Protein AF-A0A967Z4I1-F1 (afdb_monomer)

Solvent-accessible surface area (backbone atoms only — not comparable to full-atom values): 6857 Å² total; per-residue (Å²): 110,68,36,65,51,61,72,60,22,60,48,41,51,52,51,54,61,57,48,53,52,55,53,48,56,51,50,54,51,52,46,53,28,47,74,46,53,72,73,38,30,53,52,51,47,53,49,44,56,70,43,50,66,65,56,57,52,71,48,52,58,53,64,94,71,33,90,58,49,69,59,34,41,75,61,34,56,39,80,66,56,31,50,61,50,39,49,60,45,48,51,53,50,54,52,58,32,51,76,47,72,46,77,72,87,48,96,59,56,42,78,38,81,90,79,72,42,59,45,66,119

Structure (mmCIF, N/CA/C/O backbone):
data_AF-A0A967Z4I1-F1
#
_entry.id   AF-A0A967Z4I1-F1
#
loop_
_atom_site.group_PDB
_atom_site.id
_atom_site.type_symbol
_atom_site.label_atom_id
_atom_site.label_alt_id
_atom_site.label_comp_id
_atom_site.label_asym_id
_atom_site.label_entity_id
_atom_site.label_seq_id
_atom_site.pdbx_PDB_ins_code
_atom_site.Cartn_x
_atom_site.Cartn_y
_atom_site.Cartn_z
_atom_site.occupancy
_atom_site.B_iso_or_equiv
_atom_site.auth_seq_id
_atom_site.auth_comp_id
_atom_site.auth_asym_id
_atom_site.auth_atom_id
_atom_site.pdbx_PDB_model_num
ATOM 1 N N . ALA A 1 1 ? 14.179 -0.832 -4.535 1.00 78.12 1 ALA A N 1
ATOM 2 C CA . ALA A 1 1 ? 14.774 0.107 -5.511 1.00 78.12 1 ALA A CA 1
ATOM 3 C C . ALA A 1 1 ? 15.918 -0.547 -6.301 1.00 78.12 1 ALA A C 1
ATOM 5 O O . ALA A 1 1 ? 17.081 -0.215 -6.102 1.00 78.12 1 ALA A O 1
ATOM 6 N N . ARG A 1 2 ? 15.605 -1.511 -7.176 1.00 88.62 2 ARG A N 1
ATOM 7 C CA . ARG A 1 2 ? 16.551 -2.058 -8.160 1.00 88.62 2 ARG A CA 1
ATOM 8 C C . ARG A 1 2 ? 15.915 -1.890 -9.535 1.00 88.62 2 ARG A C 1
ATOM 10 O O . ARG A 1 2 ? 14.774 -2.291 -9.719 1.00 88.62 2 ARG A O 1
ATOM 17 N N . SER A 1 3 ? 16.639 -1.246 -10.438 1.00 94.00 3 SER A N 1
ATOM 18 C CA . SER A 1 3 ? 16.248 -1.002 -11.825 1.00 94.00 3 SER A CA 1
ATOM 19 C C . SER A 1 3 ? 17.524 -0.973 -12.663 1.00 94.00 3 SER A C 1
ATOM 21 O O . SER A 1 3 ? 18.569 -0.539 -12.164 1.00 94.00 3 SER A O 1
ATOM 23 N N . SER A 1 4 ? 17.453 -1.428 -13.910 1.00 96.69 4 SER A N 1
ATOM 24 C CA . SER A 1 4 ? 18.578 -1.455 -14.850 1.00 96.69 4 SER A CA 1
ATOM 25 C C . SER A 1 4 ? 19.114 -0.059 -15.179 1.00 96.69 4 SER A C 1
ATOM 27 O O . SER A 1 4 ? 20.298 0.090 -15.483 1.00 96.69 4 SER A O 1
ATOM 29 N N . TYR A 1 5 ? 18.288 0.986 -15.044 1.00 97.25 5 TYR A N 1
ATOM 30 C CA . TYR A 1 5 ? 18.706 2.367 -15.262 1.00 97.25 5 TYR A CA 1
ATOM 31 C C . TYR A 1 5 ? 19.205 3.039 -13.973 1.00 97.25 5 TYR A C 1
ATOM 33 O O . TYR A 1 5 ? 18.445 3.396 -13.067 1.00 97.25 5 TYR A O 1
ATOM 41 N N . GLY A 1 6 ? 20.522 3.253 -13.902 1.00 97.62 6 GLY A N 1
ATOM 42 C CA . GLY A 1 6 ? 21.220 3.737 -12.707 1.00 97.62 6 GLY A CA 1
ATOM 43 C C . GLY A 1 6 ? 20.696 5.053 -12.106 1.00 97.62 6 GLY A C 1
ATOM 44 O O . GLY A 1 6 ? 20.518 5.104 -10.886 1.00 97.62 6 GLY A O 1
ATOM 45 N N . PRO A 1 7 ? 20.450 6.122 -12.891 1.00 98.00 7 PRO A N 1
ATOM 46 C CA . PRO A 1 7 ? 19.903 7.373 -12.363 1.00 98.00 7 PRO A CA 1
ATOM 47 C C . PRO A 1 7 ? 18.552 7.191 -11.669 1.00 98.00 7 PRO A C 1
ATOM 49 O O . PRO A 1 7 ? 18.376 7.697 -10.560 1.00 98.00 7 PRO A O 1
ATOM 52 N N . TYR A 1 8 ? 17.647 6.409 -12.265 1.00 97.56 8 TYR A N 1
ATOM 53 C CA . TYR A 1 8 ? 16.340 6.130 -11.675 1.00 97.56 8 TYR A CA 1
ATOM 54 C C . TYR A 1 8 ? 16.469 5.305 -10.390 1.00 97.56 8 TYR A C 1
ATOM 56 O O . TYR A 1 8 ? 15.952 5.699 -9.347 1.00 97.56 8 TYR A O 1
ATOM 64 N N . SER A 1 9 ? 17.272 4.238 -10.416 1.00 97.00 9 SER A N 1
ATOM 65 C CA . SER A 1 9 ? 17.545 3.406 -9.236 1.00 97.00 9 SER A CA 1
ATOM 66 C C . SER A 1 9 ? 18.092 4.223 -8.050 1.00 97.00 9 SER A C 1
ATOM 68 O O . SER A 1 9 ? 17.581 4.130 -6.933 1.00 97.00 9 SER A O 1
ATOM 70 N N . ARG A 1 10 ? 19.076 5.107 -8.281 1.00 97.88 10 ARG A N 1
ATOM 71 C CA . ARG A 1 10 ? 19.655 5.968 -7.228 1.00 97.88 10 ARG A CA 1
ATOM 72 C C . ARG A 1 10 ? 18.698 7.044 -6.716 1.00 97.88 10 ARG A C 1
ATO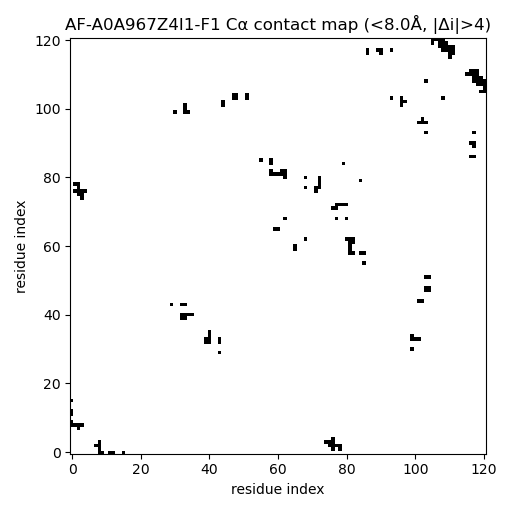M 74 O O . ARG A 1 10 ? 18.841 7.475 -5.570 1.00 97.88 10 ARG A O 1
ATOM 81 N N . ALA A 1 11 ? 17.779 7.526 -7.550 1.00 98.19 11 ALA A N 1
ATOM 82 C CA . ALA A 1 11 ? 16.724 8.434 -7.108 1.00 98.19 11 ALA A CA 1
ATOM 83 C C . ALA A 1 11 ? 15.746 7.698 -6.182 1.00 98.19 11 ALA A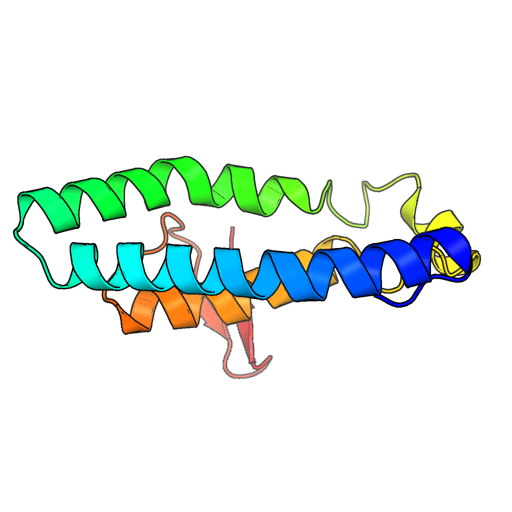 C 1
ATOM 85 O O . ALA A 1 11 ? 15.530 8.142 -5.059 1.00 98.19 11 ALA A O 1
ATOM 86 N N . MET A 1 12 ? 15.275 6.517 -6.594 1.00 97.62 12 MET A N 1
ATOM 87 C CA . MET A 1 12 ? 14.370 5.680 -5.798 1.00 97.62 12 MET A CA 1
ATOM 88 C C . MET A 1 12 ? 14.971 5.274 -4.451 1.00 97.62 12 MET A C 1
ATOM 90 O O . MET A 1 12 ? 14.279 5.309 -3.445 1.00 97.62 12 MET A O 1
ATOM 94 N N . VAL A 1 13 ? 16.269 4.957 -4.377 1.00 97.12 13 VAL A N 1
ATOM 95 C CA . VAL A 1 13 ? 16.924 4.663 -3.084 1.00 97.12 13 VAL A CA 1
ATOM 96 C C . VAL A 1 13 ? 16.833 5.838 -2.103 1.00 97.12 13 VAL A C 1
ATOM 98 O O . VAL A 1 13 ? 16.699 5.608 -0.904 1.00 97.12 13 VAL A O 1
ATOM 101 N N . ARG A 1 14 ? 16.933 7.083 -2.581 1.00 97.56 14 ARG A N 1
ATOM 102 C CA . ARG A 1 14 ? 16.832 8.277 -1.727 1.00 97.56 14 ARG A CA 1
ATOM 103 C C . ARG A 1 14 ? 15.386 8.547 -1.331 1.00 97.56 14 ARG A C 1
ATOM 105 O O . ARG A 1 14 ? 15.111 8.644 -0.143 1.00 97.56 14 ARG A O 1
ATOM 112 N N . ILE A 1 15 ? 14.485 8.531 -2.311 1.00 97.81 15 ILE A N 1
ATOM 113 C CA . ILE A 1 15 ? 13.047 8.719 -2.099 1.00 97.81 15 ILE A CA 1
ATOM 114 C C . ILE A 1 15 ? 12.509 7.697 -1.090 1.00 97.81 15 ILE A C 1
ATOM 116 O O . ILE A 1 15 ? 11.973 8.095 -0.065 1.00 97.81 15 ILE A O 1
ATOM 120 N N . CYS A 1 16 ? 12.767 6.397 -1.274 1.00 97.19 16 CYS A N 1
ATOM 121 C CA . CYS A 1 16 ? 12.267 5.374 -0.349 1.00 97.19 16 CYS A CA 1
ATOM 122 C C . CYS A 1 16 ? 12.801 5.533 1.086 1.00 97.19 16 CYS A C 1
ATOM 124 O O . CYS A 1 16 ? 12.107 5.166 2.032 1.00 97.19 16 CYS A O 1
ATOM 126 N N . LYS A 1 17 ? 14.025 6.052 1.274 1.00 95.19 17 LYS A N 1
ATOM 127 C CA . LYS A 1 17 ? 14.563 6.308 2.621 1.00 95.19 17 LYS A CA 1
ATOM 128 C C . LYS A 1 17 ? 13.772 7.399 3.334 1.00 95.19 17 LYS A C 1
ATOM 130 O O . LYS A 1 17 ? 13.475 7.242 4.512 1.00 95.19 17 LYS A O 1
ATOM 135 N N . GLU A 1 18 ? 13.417 8.463 2.625 1.00 97.31 18 GLU A N 1
ATOM 136 C CA . GLU A 1 18 ? 12.656 9.583 3.182 1.00 97.31 18 GLU A CA 1
ATOM 137 C C . GLU A 1 18 ? 11.173 9.213 3.344 1.00 97.31 18 GLU A C 1
ATOM 139 O O . GLU A 1 18 ? 10.607 9.364 4.423 1.00 97.31 18 GLU A O 1
ATOM 144 N N . GLU A 1 19 ? 10.557 8.611 2.327 1.00 97.62 19 GLU A N 1
ATOM 145 C CA . GLU A 1 19 ? 9.142 8.216 2.354 1.00 97.62 19 GLU A CA 1
ATOM 146 C C . GLU A 1 19 ? 8.828 7.163 3.419 1.00 97.62 19 GLU A C 1
ATOM 148 O O . GLU A 1 19 ? 7.761 7.217 4.029 1.00 97.62 19 GLU A O 1
ATOM 153 N N . SER A 1 20 ? 9.754 6.240 3.711 1.00 95.38 20 SER A N 1
ATOM 154 C CA . SER A 1 20 ? 9.540 5.240 4.768 1.00 95.38 20 SER A CA 1
ATOM 155 C C . SER A 1 20 ? 9.298 5.867 6.143 1.00 95.38 20 SER A C 1
ATOM 157 O O . SER A 1 20 ? 8.532 5.322 6.941 1.00 95.38 20 SER A O 1
ATOM 159 N N . PHE A 1 21 ? 9.897 7.033 6.404 1.00 96.88 21 PHE A N 1
ATOM 160 C CA . PHE A 1 21 ? 9.668 7.772 7.638 1.00 96.88 21 PHE A CA 1
ATOM 161 C C . PHE A 1 21 ? 8.232 8.299 7.675 1.00 96.88 21 PHE A C 1
ATOM 163 O O . PHE A 1 21 ? 7.510 8.053 8.636 1.00 96.88 21 PHE A O 1
ATOM 170 N N . HIS A 1 22 ? 7.779 8.941 6.597 1.00 97.81 22 HIS A N 1
ATOM 171 C CA . HIS A 1 22 ? 6.417 9.470 6.508 1.00 97.81 22 HIS A CA 1
ATOM 172 C C . HIS A 1 22 ? 5.348 8.372 6.532 1.00 97.81 22 HIS A C 1
ATOM 174 O O . HIS A 1 22 ? 4.329 8.550 7.197 1.00 97.81 22 HIS A O 1
ATOM 180 N N . LYS A 1 23 ? 5.598 7.210 5.907 1.00 97.12 23 LYS A N 1
ATOM 181 C CA . LYS A 1 23 ? 4.714 6.035 6.019 1.00 97.12 23 LYS A CA 1
ATOM 182 C C . LYS A 1 23 ? 4.547 5.617 7.472 1.00 97.12 23 LYS A C 1
ATOM 184 O O . LYS A 1 23 ? 3.425 5.383 7.912 1.00 97.12 23 LYS A O 1
ATOM 189 N N . LYS A 1 24 ? 5.654 5.524 8.217 1.00 96.94 24 LYS A N 1
ATOM 190 C CA . LYS A 1 24 ? 5.618 5.148 9.633 1.00 96.94 24 LYS A CA 1
ATOM 191 C C . LYS A 1 24 ? 4.798 6.148 10.452 1.00 96.94 24 LYS A C 1
ATOM 193 O O . LYS A 1 24 ? 3.914 5.719 11.182 1.00 96.94 24 LYS A O 1
ATOM 198 N N . GLN A 1 25 ? 5.027 7.451 10.277 1.00 98.19 25 GLN A N 1
ATOM 199 C CA . GLN A 1 25 ? 4.245 8.475 10.983 1.00 98.19 25 GLN A CA 1
ATOM 200 C C . GLN A 1 25 ? 2.751 8.391 10.641 1.00 98.19 25 GLN A C 1
ATOM 202 O O . GLN A 1 25 ? 1.914 8.542 11.525 1.00 98.19 25 GLN A O 1
ATOM 207 N N . GLY A 1 26 ? 2.410 8.119 9.376 1.00 97.81 26 GLY A N 1
ATOM 208 C CA . GLY A 1 26 ? 1.027 7.887 8.960 1.00 97.81 26 GLY A CA 1
ATOM 209 C C . GLY A 1 26 ? 0.396 6.712 9.707 1.00 97.81 26 GLY A C 1
ATOM 210 O O . GLY A 1 26 ? -0.673 6.866 10.287 1.00 97.81 26 GLY A O 1
ATOM 211 N N . TYR A 1 27 ? 1.089 5.573 9.776 1.00 97.69 27 TYR A N 1
ATOM 212 C CA . TYR A 1 27 ? 0.617 4.410 10.534 1.00 97.69 27 TYR A CA 1
ATOM 213 C C . TYR A 1 27 ? 0.454 4.703 12.033 1.00 97.69 27 TYR A C 1
ATOM 215 O O . TYR A 1 27 ? -0.550 4.320 12.620 1.00 97.69 27 TYR A O 1
ATOM 223 N N . GLU A 1 28 ? 1.383 5.434 12.656 1.00 98.19 28 GLU A N 1
ATOM 224 C CA . GLU A 1 28 ? 1.260 5.822 14.071 1.00 98.19 28 GLU A CA 1
ATOM 225 C C . GLU A 1 28 ? 0.003 6.671 14.337 1.00 98.19 28 GLU A C 1
ATOM 227 O O . GLU A 1 28 ? -0.638 6.515 15.376 1.00 98.19 28 GLU A O 1
ATOM 232 N N . MET A 1 29 ? -0.394 7.535 13.394 1.00 98.19 29 MET A N 1
ATOM 233 C CA . MET A 1 29 ? -1.647 8.296 13.491 1.00 98.19 29 MET A CA 1
ATOM 234 C C . MET A 1 29 ? -2.875 7.390 13.369 1.00 98.19 29 MET A C 1
ATOM 236 O O . MET A 1 29 ? -3.815 7.545 14.148 1.00 98.19 29 MET A O 1
ATOM 240 N N . VAL A 1 30 ? -2.859 6.444 12.425 1.00 98.12 30 VAL A N 1
ATOM 241 C CA . VAL A 1 30 ? -3.917 5.433 12.251 1.00 98.12 30 VAL A CA 1
ATOM 242 C C . VAL A 1 30 ? -4.087 4.621 13.531 1.00 98.12 30 VAL A C 1
ATOM 244 O O . VAL A 1 30 ? -5.179 4.597 14.092 1.00 98.12 30 VAL A O 1
ATOM 247 N N . ALA A 1 31 ? -2.997 4.050 14.047 1.00 98.12 31 ALA A N 1
ATOM 248 C CA . ALA A 1 31 ? -2.998 3.272 15.280 1.00 98.12 31 ALA A CA 1
ATOM 249 C C . ALA A 1 31 ? -3.521 4.094 16.467 1.00 98.12 31 ALA A C 1
ATOM 251 O O . ALA A 1 31 ? -4.296 3.598 17.282 1.00 98.12 31 ALA A O 1
ATOM 252 N N . LYS A 1 32 ? -3.153 5.381 16.548 1.00 98.38 32 LYS A N 1
ATOM 253 C CA . LYS A 1 32 ? -3.627 6.248 17.629 1.00 98.38 32 LYS A CA 1
ATOM 254 C C . LYS A 1 32 ? -5.127 6.545 17.555 1.00 98.38 32 LYS A C 1
ATOM 256 O O . LYS A 1 32 ? -5.745 6.702 18.603 1.00 98.38 32 LYS A O 1
ATOM 261 N N . MET A 1 33 ? -5.690 6.662 16.352 1.00 98.38 33 MET A N 1
ATOM 262 C CA . MET A 1 33 ? -7.130 6.862 16.153 1.00 98.38 33 MET A CA 1
ATOM 263 C C . MET A 1 33 ? -7.924 5.575 16.383 1.00 98.38 33 MET A C 1
ATOM 265 O O . MET A 1 33 ? -9.003 5.640 16.965 1.00 98.38 33 MET A O 1
ATOM 269 N N . ALA A 1 34 ? -7.373 4.423 15.997 1.00 98.12 34 ALA A N 1
ATOM 270 C CA . ALA A 1 34 ? -7.974 3.117 16.258 1.00 98.12 34 ALA A CA 1
ATOM 271 C C . ALA A 1 34 ? -8.048 2.791 17.768 1.00 98.12 34 ALA A C 1
ATOM 273 O O . ALA A 1 34 ? -9.026 2.218 18.234 1.00 98.12 34 ALA A O 1
ATOM 274 N N . ASP A 1 35 ? -7.081 3.253 18.567 1.00 98.06 35 ASP A N 1
ATOM 275 C CA . ASP A 1 35 ? -7.102 3.204 20.046 1.00 98.06 35 ASP A CA 1
ATOM 276 C C . ASP A 1 35 ? -7.829 4.419 20.685 1.00 98.06 35 ASP A C 1
ATOM 278 O O . ASP A 1 35 ? -7.641 4.755 21.856 1.00 98.06 35 ASP A O 1
ATOM 282 N N . GLY A 1 36 ? -8.593 5.165 19.885 1.00 98.06 36 GLY A N 1
ATOM 283 C CA . GLY A 1 36 ? -9.208 6.437 20.255 1.00 98.06 36 GLY A CA 1
ATOM 284 C C . GLY A 1 36 ? -10.646 6.333 20.768 1.00 98.06 36 GLY A C 1
ATOM 285 O O . GLY A 1 36 ? -11.087 5.317 21.301 1.00 98.06 36 GLY A O 1
ATOM 286 N N . THR A 1 37 ? -11.393 7.431 20.627 1.00 98.62 37 THR A N 1
ATOM 287 C CA . THR A 1 37 ? -12.843 7.440 20.886 1.00 98.62 37 THR A CA 1
ATOM 288 C C . THR A 1 37 ? -13.599 6.675 19.792 1.00 98.62 37 THR A C 1
ATOM 290 O O . THR A 1 37 ? -13.058 6.507 18.696 1.00 98.62 37 THR A O 1
ATOM 293 N N . PRO A 1 38 ? -14.863 6.273 20.026 1.00 98.56 38 PRO A N 1
ATOM 294 C CA . PRO A 1 38 ? -15.683 5.643 18.990 1.00 98.56 38 PRO A CA 1
ATOM 295 C C . PRO A 1 38 ? -15.749 6.466 17.697 1.00 98.56 38 PRO A C 1
ATOM 297 O O . PRO A 1 38 ? -15.595 5.930 16.609 1.00 98.56 38 PRO A O 1
ATOM 300 N N . GLU A 1 39 ? -15.848 7.794 17.798 1.00 98.62 39 GLU A N 1
ATOM 301 C CA . GLU A 1 39 ? -15.863 8.670 16.622 1.00 98.62 39 GLU A CA 1
ATOM 302 C C . GLU A 1 39 ? -14.532 8.654 15.854 1.00 98.62 39 GLU A C 1
ATOM 304 O O . GLU A 1 39 ? -14.518 8.835 14.637 1.00 98.62 39 GLU A O 1
ATOM 309 N N . GLN A 1 40 ? -13.403 8.463 16.546 1.00 98.69 40 GLN A N 1
ATOM 310 C CA . GLN A 1 40 ? -12.093 8.332 15.903 1.00 98.69 40 GLN A CA 1
ATOM 311 C C . GLN A 1 40 ? -11.945 6.974 15.218 1.00 98.69 40 GLN A C 1
ATOM 313 O O . GLN A 1 40 ? -11.431 6.935 14.101 1.00 98.69 40 GLN A O 1
ATOM 318 N N . GLN A 1 41 ? -12.423 5.904 15.856 1.00 98.62 41 GLN A N 1
ATOM 319 C CA . GLN A 1 41 ? -12.458 4.550 15.302 1.00 98.62 41 GLN A CA 1
ATOM 320 C C . GLN A 1 41 ? -13.305 4.500 14.026 1.00 98.62 41 GLN A C 1
ATOM 322 O O . GLN A 1 41 ? -12.809 4.092 12.976 1.00 98.62 41 GLN A O 1
ATOM 327 N N . ASP A 1 42 ? -14.528 5.030 14.079 1.00 98.56 42 ASP A N 1
ATOM 328 C CA . ASP A 1 42 ? -15.427 5.105 12.923 1.00 98.56 42 ASP A CA 1
ATOM 329 C C . ASP A 1 42 ? -14.807 5.923 11.782 1.00 98.56 42 ASP A C 1
ATOM 331 O O . ASP A 1 42 ? -14.878 5.540 10.613 1.00 98.56 42 ASP A O 1
ATOM 335 N N . MET A 1 43 ? -14.149 7.041 12.109 1.00 98.62 43 MET A N 1
ATOM 336 C CA . MET A 1 43 ? -13.492 7.894 11.117 1.00 98.62 43 MET A CA 1
ATOM 337 C C . MET A 1 43 ? -12.358 7.169 10.393 1.00 98.62 43 MET A C 1
ATOM 339 O O . MET A 1 43 ? -12.223 7.307 9.172 1.00 98.62 43 MET A O 1
ATOM 343 N N . ILE A 1 44 ? -11.519 6.434 11.127 1.00 98.44 44 ILE A N 1
ATOM 344 C CA . ILE A 1 44 ? -10.402 5.733 10.502 1.00 98.44 44 ILE A CA 1
ATOM 345 C C . ILE A 1 44 ? -10.882 4.511 9.711 1.00 98.44 44 ILE A C 1
ATOM 347 O O . ILE A 1 44 ? -10.380 4.286 8.609 1.00 98.44 44 ILE A O 1
ATOM 351 N N . GLN A 1 45 ? -11.906 3.800 10.189 1.00 98.75 45 GLN A N 1
ATOM 352 C CA . GLN A 1 45 ? -12.509 2.687 9.458 1.00 98.75 45 GLN A CA 1
ATOM 353 C C . GLN A 1 45 ? -13.159 3.167 8.151 1.00 98.75 45 GLN A C 1
ATOM 355 O O . GLN A 1 45 ? -12.901 2.598 7.093 1.00 98.75 45 GLN A O 1
ATOM 360 N N . ASP A 1 46 ? -13.913 4.271 8.169 1.00 98.75 46 ASP A N 1
ATOM 361 C CA . ASP A 1 46 ? -14.466 4.878 6.947 1.00 98.75 46 ASP A CA 1
ATOM 362 C C . ASP A 1 46 ? -13.364 5.284 5.950 1.00 98.75 46 ASP A C 1
ATOM 364 O O . ASP A 1 46 ? -13.508 5.124 4.734 1.00 98.75 46 ASP A O 1
ATOM 368 N N . ALA A 1 47 ? -12.225 5.779 6.444 1.00 98.56 47 ALA A N 1
ATOM 369 C CA . ALA A 1 47 ? -11.091 6.090 5.583 1.00 98.56 47 ALA A CA 1
ATOM 370 C C . ALA A 1 47 ? -10.505 4.838 4.914 1.00 98.56 47 ALA A C 1
ATOM 372 O O . ALA A 1 47 ? -10.247 4.891 3.708 1.00 98.56 47 ALA A O 1
ATOM 373 N N . VAL A 1 48 ? -10.341 3.731 5.647 1.00 98.44 48 VAL A N 1
ATOM 374 C CA . VAL A 1 48 ? -9.906 2.440 5.084 1.00 98.44 48 VAL A CA 1
ATOM 375 C C . VAL A 1 48 ? -10.909 1.948 4.040 1.00 98.44 48 VAL A C 1
ATOM 377 O O . VAL A 1 48 ? -10.508 1.669 2.909 1.00 98.44 48 VAL A O 1
ATOM 380 N N . ASN A 1 49 ? -12.204 1.964 4.366 1.00 98.62 49 ASN A N 1
ATOM 381 C CA . ASN A 1 49 ? -13.287 1.529 3.479 1.00 98.62 49 ASN A CA 1
ATOM 382 C C . ASN A 1 49 ? -13.242 2.228 2.114 1.00 98.62 49 ASN A C 1
ATOM 384 O O . ASN A 1 49 ? -13.411 1.602 1.069 1.00 98.62 49 ASN A O 1
ATOM 388 N N . ARG A 1 50 ? -12.977 3.538 2.106 1.00 98.56 50 ARG A N 1
ATOM 389 C CA . ARG A 1 50 ? -12.921 4.335 0.873 1.00 98.56 50 ARG A CA 1
ATOM 390 C C . ARG A 1 50 ? -11.620 4.178 0.090 1.00 98.56 50 ARG A C 1
ATOM 392 O O . ARG A 1 50 ? -11.642 4.316 -1.131 1.00 98.56 50 ARG A O 1
ATOM 399 N N . TRP A 1 51 ? -10.490 3.978 0.768 1.00 98.50 51 TRP A N 1
ATOM 400 C CA . TRP A 1 51 ? -9.164 4.068 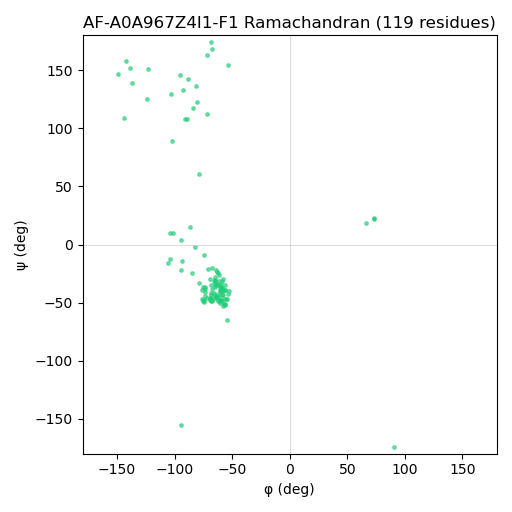0.144 1.00 98.50 51 TRP A CA 1
ATOM 401 C C . TRP A 1 51 ? -8.489 2.729 -0.136 1.00 98.50 51 TRP A C 1
ATOM 403 O O . TRP A 1 51 ? -7.525 2.721 -0.905 1.00 98.50 51 TRP A O 1
ATOM 413 N N . TRP A 1 52 ? -8.986 1.616 0.408 1.00 98.44 52 TRP A N 1
ATOM 414 C CA . TRP A 1 52 ? -8.401 0.288 0.200 1.00 98.44 52 TRP A CA 1
ATOM 415 C C . TRP A 1 52 ? -8.248 -0.064 -1.288 1.00 98.44 52 TRP A C 1
ATOM 417 O O . TRP A 1 52 ? -7.130 -0.123 -1.804 1.00 98.44 52 TRP A O 1
ATOM 427 N N . TRP A 1 53 ? -9.362 -0.186 -2.014 1.00 98.31 53 TRP A N 1
ATOM 428 C CA . TRP A 1 53 ? -9.354 -0.565 -3.430 1.00 98.31 53 TRP A CA 1
ATOM 429 C C . TRP A 1 53 ? -8.604 0.426 -4.334 1.00 98.31 53 TRP A C 1
ATOM 431 O O . TRP A 1 53 ? -7.765 -0.018 -5.122 1.00 98.31 53 TRP A O 1
ATOM 441 N N . PRO A 1 54 ? -8.787 1.760 -4.207 1.00 98.56 54 PRO A N 1
ATOM 442 C CA . PRO A 1 54 ? -7.966 2.718 -4.948 1.00 98.56 54 PRO A CA 1
ATOM 443 C C . PRO A 1 54 ? -6.460 2.554 -4.715 1.00 98.56 54 PRO A C 1
ATOM 445 O O . PRO A 1 54 ? -5.675 2.748 -5.643 1.00 98.56 54 PRO A O 1
ATOM 448 N N . THR A 1 55 ? -6.044 2.172 -3.503 1.00 98.25 55 THR A N 1
ATOM 449 C CA . THR A 1 55 ? -4.629 1.923 -3.194 1.00 98.25 55 THR A CA 1
ATOM 450 C C . THR A 1 55 ? -4.118 0.680 -3.923 1.00 98.25 55 THR A C 1
ATOM 452 O O . THR A 1 55 ? -3.041 0.724 -4.517 1.00 98.25 55 THR A O 1
ATOM 455 N N . LEU A 1 56 ? -4.903 -0.402 -3.978 1.00 98.31 56 LEU A N 1
ATOM 456 C CA . LEU A 1 56 ? -4.542 -1.611 -4.733 1.00 98.31 56 LEU A CA 1
ATOM 457 C C . LEU A 1 56 ? -4.464 -1.371 -6.252 1.00 98.31 56 LEU A C 1
ATOM 459 O O . LEU A 1 56 ? -3.631 -1.971 -6.939 1.00 98.31 56 LEU A O 1
ATOM 463 N N . MET A 1 57 ? -5.255 -0.434 -6.783 1.00 98.12 57 MET A N 1
ATOM 464 C CA . MET A 1 57 ? -5.193 -0.028 -8.194 1.00 98.12 57 MET A CA 1
ATOM 465 C C . MET A 1 57 ? -3.890 0.705 -8.556 1.00 98.12 57 MET A C 1
ATOM 467 O O . MET A 1 57 ? -3.511 0.733 -9.729 1.00 98.12 57 MET A O 1
ATOM 471 N N . MET A 1 58 ? -3.154 1.258 -7.581 1.00 98.12 58 MET A N 1
ATOM 472 C CA . MET A 1 58 ? -1.871 1.935 -7.833 1.00 98.12 58 MET A CA 1
ATOM 473 C C . MET A 1 58 ? -0.793 0.989 -8.379 1.00 98.12 58 MET A C 1
ATOM 475 O O . MET A 1 58 ? 0.148 1.447 -9.029 1.00 98.12 58 MET A O 1
ATOM 479 N N . PHE A 1 59 ? -0.931 -0.322 -8.156 1.00 97.94 59 PHE A N 1
ATOM 480 C CA . PHE A 1 59 ? -0.031 -1.332 -8.717 1.00 97.94 59 PHE A CA 1
ATOM 481 C C . PHE A 1 59 ? -0.255 -1.572 -10.218 1.00 97.94 59 PHE A C 1
ATOM 483 O O . PHE A 1 59 ? 0.570 -2.221 -10.853 1.00 97.94 59 PHE A O 1
ATOM 490 N N . GLY A 1 60 ? -1.312 -1.006 -10.810 1.00 97.19 60 GLY A N 1
ATOM 491 C CA . GLY A 1 60 ? -1.660 -1.166 -12.221 1.00 97.19 60 GLY A CA 1
ATOM 492 C C . GLY A 1 60 ? -2.590 -2.359 -12.481 1.00 97.19 60 GLY A C 1
ATOM 493 O O . GLY A 1 60 ? -3.063 -2.976 -11.528 1.00 97.19 60 GLY A O 1
ATOM 494 N N . PRO A 1 61 ? -2.874 -2.674 -13.760 1.00 97.69 61 PRO A N 1
ATOM 495 C CA . PRO A 1 61 ? -3.748 -3.789 -1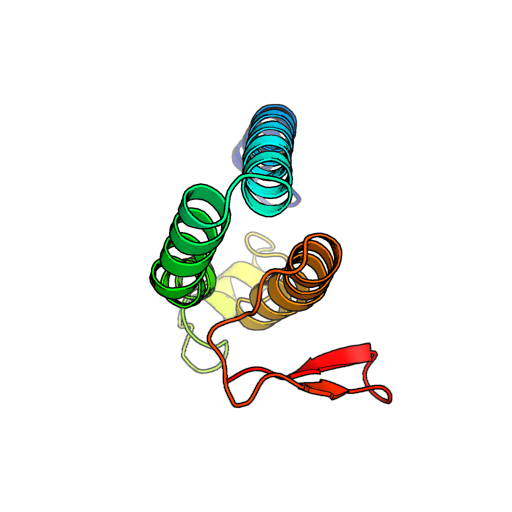4.140 1.00 97.69 61 PRO A CA 1
ATOM 496 C C . PRO A 1 61 ? -3.120 -5.147 -13.801 1.00 97.69 61 PRO A C 1
ATOM 498 O O . PRO A 1 61 ? -1.920 -5.209 -13.510 1.00 97.69 61 PRO A O 1
ATOM 501 N N . HIS A 1 62 ? -3.913 -6.217 -13.881 1.00 97.19 62 HIS A N 1
ATOM 502 C CA . HIS A 1 62 ? -3.414 -7.592 -13.805 1.00 97.19 62 HIS A CA 1
ATOM 503 C C . HIS A 1 62 ? -2.300 -7.852 -14.814 1.00 97.19 62 HIS A C 1
ATOM 505 O O . HIS A 1 62 ? -2.209 -7.188 -15.852 1.00 97.19 62 HIS A O 1
ATOM 511 N N . ASP A 1 63 ? -1.438 -8.815 -14.507 1.00 95.88 63 ASP A N 1
ATOM 512 C CA . ASP A 1 63 ? -0.277 -9.127 -15.336 1.00 95.88 63 ASP A CA 1
ATOM 513 C C . ASP A 1 63 ? -0.671 -9.533 -16.765 1.00 95.88 63 ASP A C 1
ATOM 515 O O . ASP A 1 63 ? 0.027 -9.156 -17.711 1.00 95.88 63 ASP A O 1
ATOM 519 N N . GLU A 1 64 ? -1.814 -10.208 -16.929 1.00 95.81 64 GLU A N 1
ATOM 520 C CA . GLU A 1 64 ? -2.392 -10.590 -18.228 1.00 95.81 64 GLU A CA 1
ATOM 521 C C . GLU A 1 64 ? -2.825 -9.377 -19.074 1.00 95.81 64 GLU A C 1
ATOM 523 O O . GLU A 1 64 ? -2.705 -9.397 -20.300 1.00 95.81 64 GLU A O 1
ATOM 528 N N . ASP A 1 65 ? -3.225 -8.285 -18.419 1.00 96.44 65 ASP A N 1
ATOM 529 C CA . ASP A 1 65 ? -3.719 -7.048 -19.036 1.00 96.44 65 ASP A CA 1
ATOM 530 C C . ASP A 1 65 ? -2.658 -5.933 -19.081 1.00 96.44 65 ASP A C 1
ATOM 532 O O . ASP A 1 65 ? -2.956 -4.770 -19.369 1.00 96.44 65 ASP A O 1
ATOM 536 N N . SER A 1 66 ? -1.398 -6.248 -18.765 1.00 96.19 66 SER A N 1
ATOM 537 C CA . SER A 1 66 ? -0.325 -5.266 -18.590 1.00 96.19 66 SER A CA 1
ATOM 538 C C . SER A 1 66 ? 0.599 -5.201 -19.821 1.00 96.19 66 SER A C 1
ATOM 540 O O . SER A 1 66 ? 1.642 -5.865 -19.847 1.00 96.19 66 SER A O 1
ATOM 542 N N . PRO A 1 67 ? 0.308 -4.354 -20.836 1.00 95.62 67 PRO A N 1
ATOM 543 C CA . PRO A 1 67 ? 0.976 -4.403 -22.145 1.00 95.62 67 PRO A CA 1
ATOM 544 C C . PRO A 1 67 ? 2.484 -4.123 -22.086 1.00 95.62 67 PRO A C 1
ATOM 546 O O . PRO A 1 67 ? 3.237 -4.557 -22.954 1.00 95.62 67 PRO A O 1
ATOM 549 N N . ASN A 1 68 ? 2.940 -3.414 -21.049 1.00 95.00 68 ASN A N 1
ATOM 550 C CA . ASN A 1 68 ? 4.338 -3.018 -20.892 1.00 95.00 68 ASN A CA 1
ATOM 551 C C . ASN A 1 68 ? 5.154 -4.005 -20.041 1.00 95.00 68 ASN A C 1
ATOM 553 O O . ASN A 1 68 ? 6.383 -3.919 -20.017 1.00 95.00 68 ASN A O 1
ATOM 557 N N . SER A 1 69 ? 4.512 -4.919 -19.302 1.00 92.69 69 SER A N 1
ATOM 558 C CA . SER A 1 69 ? 5.200 -5.702 -18.266 1.00 92.69 69 SER A CA 1
ATOM 559 C C . SER A 1 69 ? 6.288 -6.608 -18.833 1.00 92.69 69 SER A C 1
ATOM 561 O O . SER A 1 69 ? 7.406 -6.595 -18.317 1.00 92.69 69 SER A O 1
ATOM 563 N N . ALA A 1 70 ? 6.010 -7.323 -19.927 1.00 92.38 70 ALA A N 1
ATOM 564 C CA . ALA A 1 70 ? 6.979 -8.225 -20.550 1.00 92.38 70 ALA A CA 1
ATOM 565 C C . ALA A 1 70 ? 8.268 -7.497 -20.977 1.00 92.38 70 ALA A C 1
ATOM 567 O O . ALA A 1 70 ? 9.378 -7.970 -20.722 1.00 92.38 70 ALA A O 1
ATOM 568 N N . GLU A 1 71 ? 8.133 -6.316 -21.582 1.00 96.88 71 GLU A N 1
ATOM 569 C CA . GLU A 1 71 ? 9.267 -5.516 -22.045 1.00 96.88 71 GLU A CA 1
ATOM 570 C C . GLU A 1 71 ? 10.043 -4.887 -20.878 1.00 96.88 71 GLU A C 1
ATOM 572 O O . GLU A 1 71 ? 11.269 -5.005 -20.806 1.00 96.88 71 GLU A O 1
ATOM 577 N N . LEU A 1 72 ? 9.340 -4.295 -19.907 1.00 96.50 72 LEU A N 1
ATOM 578 C CA . LEU A 1 72 ? 9.963 -3.659 -18.744 1.00 96.50 72 LEU A CA 1
ATOM 579 C C . LEU A 1 72 ? 10.696 -4.659 -17.842 1.00 96.50 72 LEU A C 1
ATOM 581 O O . LEU A 1 72 ? 11.739 -4.309 -17.280 1.00 96.50 72 LEU A O 1
ATOM 585 N N . ILE A 1 73 ? 10.185 -5.887 -17.711 1.00 95.38 73 ILE A N 1
ATOM 586 C CA . ILE A 1 73 ? 10.860 -6.978 -16.993 1.00 95.38 73 ILE A CA 1
ATOM 587 C C . ILE A 1 73 ? 12.090 -7.436 -17.774 1.00 95.38 73 ILE A C 1
ATOM 589 O O . ILE A 1 73 ? 13.181 -7.509 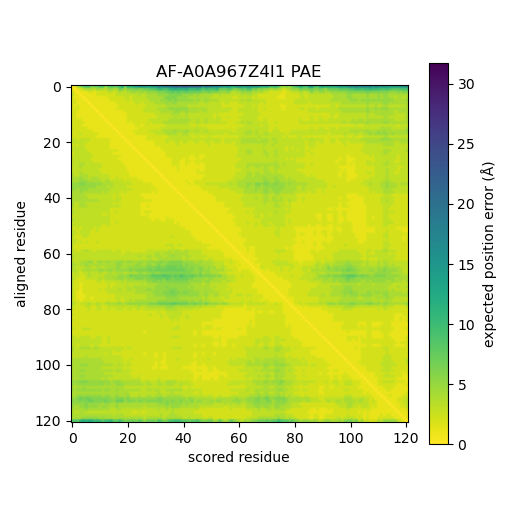-17.206 1.00 95.38 73 ILE A O 1
ATOM 593 N N . LYS A 1 74 ? 11.960 -7.667 -19.089 1.00 96.25 74 LYS A N 1
ATOM 594 C CA . LYS A 1 74 ? 13.088 -8.046 -19.958 1.00 96.25 74 LYS A CA 1
ATOM 595 C C . LYS A 1 74 ? 14.229 -7.030 -19.894 1.00 96.25 74 LYS A C 1
ATOM 597 O O . LYS A 1 74 ? 15.397 -7.413 -19.900 1.00 96.25 74 LYS A O 1
ATOM 602 N N . TRP A 1 75 ? 13.912 -5.741 -19.826 1.00 97.38 75 TRP A N 1
ATOM 603 C CA . TRP A 1 75 ? 14.906 -4.676 -19.692 1.00 97.38 75 TRP A CA 1
ATOM 604 C C . TRP A 1 75 ? 15.387 -4.448 -18.261 1.00 97.38 75 TRP A C 1
ATOM 606 O O . TRP A 1 75 ? 16.245 -3.595 -18.047 1.00 97.38 75 TRP A O 1
ATOM 616 N N . GLY A 1 76 ? 14.858 -5.169 -17.273 1.00 95.75 76 GLY A N 1
ATOM 617 C CA . GLY A 1 76 ? 15.202 -5.005 -15.861 1.00 95.75 76 GLY A CA 1
ATOM 618 C C . GLY A 1 76 ? 14.777 -3.657 -15.276 1.00 95.75 76 GLY A C 1
ATOM 619 O O . GLY A 1 76 ? 15.308 -3.241 -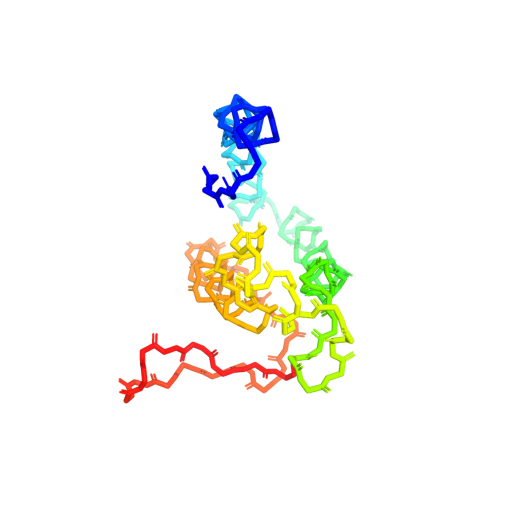14.246 1.00 95.75 76 GLY A O 1
ATOM 620 N N . VAL A 1 77 ? 13.854 -2.944 -15.928 1.00 96.31 77 VAL A N 1
ATOM 621 C CA . VAL A 1 77 ? 13.278 -1.697 -15.408 1.00 96.31 77 VAL A CA 1
ATOM 622 C C . VAL A 1 77 ? 12.306 -2.018 -14.275 1.00 96.31 77 VAL A C 1
ATOM 624 O O . VAL A 1 77 ? 12.376 -1.384 -13.220 1.00 96.31 77 VAL A O 1
ATOM 627 N N . LYS A 1 78 ? 11.464 -3.036 -14.483 1.00 94.94 78 LYS A N 1
ATOM 628 C CA . LYS A 1 78 ? 10.528 -3.610 -13.513 1.00 94.94 78 LYS A CA 1
ATOM 629 C C . LYS A 1 78 ? 11.109 -4.929 -12.992 1.00 94.94 78 LYS A C 1
ATOM 631 O O . LYS A 1 78 ? 11.566 -5.748 -13.778 1.00 94.94 78 LYS A O 1
ATOM 636 N N . SER A 1 79 ? 11.157 -5.102 -11.670 1.00 93.19 79 SER A N 1
ATOM 637 C CA . SER A 1 79 ? 11.795 -6.276 -11.033 1.00 93.19 79 SER A CA 1
ATOM 638 C C . SER A 1 79 ? 10.817 -7.303 -10.469 1.00 93.19 79 SER A C 1
ATOM 640 O O . SER A 1 79 ? 11.231 -8.421 -10.190 1.00 93.19 79 SER A O 1
ATOM 642 N N . LYS A 1 80 ? 9.555 -6.913 -10.302 1.00 94.75 80 LYS A N 1
ATOM 643 C CA . LYS A 1 80 ? 8.428 -7.746 -9.886 1.00 94.75 80 LYS A CA 1
ATOM 644 C C . LYS A 1 80 ? 7.214 -7.364 -10.712 1.00 94.75 80 LYS A C 1
ATOM 646 O O . LYS A 1 80 ? 7.152 -6.208 -11.140 1.00 94.75 80 LYS A O 1
ATOM 651 N N . THR A 1 81 ? 6.293 -8.285 -10.941 1.00 96.81 81 THR A N 1
ATOM 652 C CA . THR A 1 81 ? 5.056 -8.045 -11.688 1.00 96.81 81 THR A CA 1
ATOM 653 C C . THR A 1 81 ? 4.087 -7.119 -10.929 1.00 96.81 81 THR A C 1
ATOM 655 O O . THR A 1 81 ? 4.399 -6.658 -9.826 1.00 96.81 81 THR A O 1
ATOM 658 N N . ASN A 1 82 ? 2.969 -6.728 -11.555 1.00 97.44 82 ASN A N 1
ATOM 659 C CA . ASN A 1 82 ? 1.980 -5.883 -10.869 1.00 97.44 82 ASN A CA 1
ATOM 660 C C . ASN A 1 82 ? 1.320 -6.692 -9.749 1.00 97.44 82 ASN A C 1
ATOM 662 O O . ASN A 1 82 ? 1.258 -6.221 -8.613 1.00 97.44 82 ASN A O 1
ATOM 666 N N . ASP A 1 83 ? 0.918 -7.923 -10.064 1.00 97.81 83 ASP A N 1
ATOM 667 C CA . ASP A 1 83 ? 0.235 -8.808 -9.123 1.00 97.81 83 ASP A CA 1
ATOM 668 C C . ASP A 1 83 ? 1.171 -9.251 -7.985 1.00 97.81 83 ASP A C 1
ATOM 670 O O . ASP A 1 83 ? 0.776 -9.202 -6.825 1.00 97.81 83 ASP A O 1
ATOM 674 N N . GLU A 1 84 ? 2.455 -9.526 -8.254 1.00 97.31 84 GLU A N 1
ATOM 675 C CA . GLU A 1 84 ? 3.444 -9.833 -7.201 1.00 97.31 84 GLU A CA 1
ATOM 676 C C . GLU A 1 84 ? 3.631 -8.685 -6.192 1.00 97.31 84 GLU A C 1
ATOM 678 O O . GLU A 1 84 ? 3.873 -8.913 -5.001 1.00 97.31 84 GLU A O 1
ATOM 683 N N . LEU A 1 85 ? 3.593 -7.432 -6.662 1.00 97.62 85 LEU A N 1
ATOM 684 C CA . LEU A 1 85 ? 3.694 -6.265 -5.784 1.00 97.62 85 LEU A CA 1
ATOM 685 C C . LEU A 1 85 ? 2.388 -6.016 -5.031 1.00 97.62 85 LEU A C 1
ATOM 687 O O . LEU A 1 85 ? 2.460 -5.684 -3.847 1.00 97.62 85 LEU A O 1
ATOM 691 N N . ARG A 1 86 ? 1.234 -6.208 -5.684 1.00 98.50 86 ARG A N 1
ATOM 692 C CA . ARG A 1 86 ? -0.086 -6.096 -5.053 1.00 98.50 86 ARG A CA 1
ATOM 693 C C . ARG A 1 86 ? -0.250 -7.144 -3.951 1.00 98.50 86 ARG A C 1
ATOM 695 O O . ARG A 1 86 ? -0.545 -6.763 -2.825 1.00 98.50 86 ARG A O 1
ATOM 702 N N . GLN A 1 87 ? 0.065 -8.412 -4.220 1.00 98.44 87 GLN A N 1
ATOM 703 C CA . GLN A 1 87 ? 0.025 -9.494 -3.229 1.00 98.44 87 GLN A CA 1
ATOM 704 C C . GLN A 1 87 ? 0.912 -9.179 -2.022 1.00 98.44 87 GLN A C 1
ATOM 706 O O . GLN A 1 87 ? 0.456 -9.162 -0.885 1.00 98.44 87 GLN A O 1
ATOM 711 N N . SER A 1 88 ? 2.174 -8.807 -2.270 1.00 97.75 88 SER A N 1
ATOM 712 C CA . SER A 1 88 ? 3.105 -8.450 -1.194 1.00 97.75 88 SER A CA 1
ATOM 713 C C . SER A 1 88 ? 2.652 -7.235 -0.374 1.00 97.75 88 SER A C 1
ATOM 715 O O . SER A 1 88 ? 3.109 -7.080 0.763 1.00 97.75 88 SER A O 1
ATOM 717 N N . PHE A 1 89 ? 1.854 -6.337 -0.956 1.00 98.25 89 PHE A N 1
ATOM 718 C CA . PHE A 1 89 ? 1.252 -5.213 -0.249 1.00 98.25 89 PHE A CA 1
ATOM 719 C C . PHE A 1 89 ? 0.098 -5.692 0.633 1.00 98.25 89 PHE A C 1
ATOM 721 O O . PHE A 1 89 ? 0.101 -5.374 1.822 1.00 98.25 89 PHE A O 1
ATOM 728 N N . VAL A 1 90 ? -0.825 -6.487 0.083 1.00 98.38 90 VAL A N 1
ATOM 729 C CA . VAL A 1 90 ? -1.963 -7.059 0.820 1.00 98.38 90 VAL A CA 1
ATOM 730 C C . VAL A 1 90 ? -1.465 -7.860 2.020 1.00 98.38 90 VAL A C 1
ATOM 732 O O . VAL A 1 90 ? -1.825 -7.529 3.146 1.00 98.38 90 VAL A O 1
ATOM 735 N N . ASP A 1 91 ? -0.529 -8.794 1.823 1.00 97.88 91 ASP A N 1
ATOM 736 C CA . ASP A 1 91 ? -0.043 -9.659 2.907 1.00 97.88 91 ASP A CA 1
ATOM 737 C C . ASP A 1 91 ? 0.503 -8.877 4.105 1.00 97.88 91 ASP A C 1
ATOM 739 O O . ASP A 1 91 ? 0.296 -9.240 5.263 1.00 97.88 91 ASP A O 1
ATOM 743 N N . ARG A 1 92 ? 1.216 -7.779 3.828 1.00 97.06 92 ARG A N 1
ATOM 744 C CA . ARG A 1 92 ? 1.759 -6.911 4.874 1.00 97.06 92 ARG A CA 1
ATOM 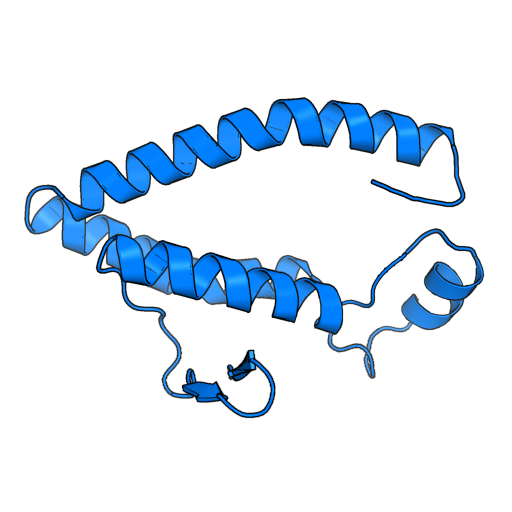745 C C . ARG A 1 92 ? 0.662 -6.073 5.525 1.00 97.06 92 ARG A C 1
ATOM 747 O O . ARG A 1 92 ? 0.658 -5.941 6.745 1.00 97.06 92 ARG A O 1
ATOM 754 N N . HIS A 1 93 ? -0.189 -5.431 4.731 1.00 97.62 93 HIS A N 1
ATOM 755 C CA . HIS A 1 93 ? -1.073 -4.385 5.241 1.00 97.62 93 HIS A CA 1
ATOM 756 C C . HIS A 1 93 ? -2.373 -4.911 5.841 1.00 97.62 93 HIS A C 1
ATOM 758 O O . HIS A 1 93 ? -2.897 -4.253 6.733 1.00 97.62 93 HIS A O 1
ATOM 764 N N . VAL A 1 94 ? -2.836 -6.101 5.450 1.00 97.88 94 VAL A N 1
ATOM 765 C CA . VAL A 1 94 ? -3.921 -6.798 6.159 1.00 97.88 94 VAL A CA 1
ATOM 766 C C . VAL A 1 94 ? -3.478 -7.129 7.584 1.00 97.88 94 VAL A C 1
ATOM 768 O O . VAL A 1 94 ? -4.177 -6.807 8.540 1.00 97.88 94 VAL A O 1
ATOM 771 N N . ALA A 1 95 ? -2.269 -7.680 7.748 1.00 94.81 95 ALA A N 1
ATOM 772 C CA . ALA A 1 95 ? -1.713 -7.952 9.071 1.00 94.81 95 ALA A CA 1
ATOM 773 C C . ALA A 1 95 ? -1.570 -6.668 9.915 1.00 94.81 95 ALA A C 1
ATOM 775 O O . ALA A 1 95 ? -2.026 -6.639 11.055 1.00 94.81 95 ALA A O 1
ATOM 776 N N . GLU A 1 96 ? -1.009 -5.589 9.348 1.00 96.19 96 GLU A N 1
ATOM 777 C CA . GLU A 1 96 ? -0.910 -4.284 10.031 1.00 96.19 96 GLU A CA 1
ATOM 778 C C . GLU A 1 96 ? -2.293 -3.712 10.416 1.00 96.19 96 GLU A C 1
ATOM 780 O O . GLU A 1 96 ? -2.422 -3.100 11.473 1.00 96.19 96 GLU A O 1
ATOM 785 N N . ALA A 1 97 ? -3.330 -3.893 9.589 1.00 97.62 97 ALA A N 1
ATOM 786 C CA . ALA A 1 97 ? -4.687 -3.430 9.890 1.00 97.62 97 ALA A CA 1
ATOM 787 C C . ALA A 1 97 ? -5.322 -4.227 11.041 1.00 97.62 97 ALA A C 1
ATOM 789 O O . ALA A 1 97 ? -5.839 -3.637 11.991 1.00 97.62 97 ALA A O 1
ATOM 790 N N . HIS A 1 98 ? -5.208 -5.557 11.003 1.00 96.56 98 HIS A N 1
ATOM 791 C CA . HIS A 1 98 ? -5.726 -6.433 12.054 1.00 96.56 98 HIS A CA 1
ATOM 792 C C . HIS A 1 98 ? -5.040 -6.189 13.406 1.00 96.56 98 HIS A C 1
ATOM 794 O O . HIS A 1 98 ? -5.702 -6.237 14.441 1.00 96.56 98 HIS A O 1
ATOM 800 N N . GLU A 1 99 ? -3.741 -5.866 13.419 1.00 96.31 99 GLU A N 1
ATOM 801 C CA . GLU A 1 99 ? -3.009 -5.513 14.647 1.00 96.31 99 GLU A CA 1
ATOM 802 C C . GLU A 1 99 ? -3.614 -4.310 15.389 1.00 96.31 99 GLU A C 1
ATOM 804 O O . GLU A 1 99 ? -3.518 -4.238 16.615 1.00 96.31 99 GLU A O 1
ATOM 809 N N . VAL A 1 100 ? -4.244 -3.378 14.667 1.00 97.38 100 VAL A N 1
ATOM 810 C CA . VAL A 1 100 ? -4.892 -2.187 15.242 1.00 97.38 100 VAL A CA 1
ATOM 811 C C . VAL A 1 100 ? -6.418 -2.294 15.280 1.00 97.38 100 VAL A C 1
ATOM 813 O O . VAL A 1 100 ? -7.084 -1.312 15.592 1.00 97.38 100 VAL A O 1
ATOM 816 N N . GLY A 1 101 ? -6.978 -3.472 14.993 1.00 97.44 101 GLY A N 1
ATOM 817 C CA . GLY A 1 101 ? -8.420 -3.723 15.045 1.00 97.44 101 GLY A CA 1
ATOM 818 C C . GLY A 1 101 ? -9.224 -3.088 13.908 1.00 97.44 101 GLY A C 1
ATOM 819 O O . GLY A 1 101 ? -10.417 -2.863 14.080 1.00 97.44 101 GLY A O 1
ATOM 820 N N . LEU A 1 102 ? -8.587 -2.778 12.775 1.00 98.19 102 LEU A N 1
ATOM 821 C CA . LEU A 1 102 ? -9.275 -2.321 11.567 1.00 98.19 102 LEU A CA 1
ATOM 822 C C . LEU A 1 102 ? -9.679 -3.511 10.699 1.00 98.19 102 LEU A C 1
ATOM 824 O O . LEU A 1 102 ? -8.913 -4.464 10.551 1.00 98.19 102 LEU A O 1
ATOM 828 N N . GLU A 1 103 ? -10.848 -3.410 10.078 1.00 97.62 103 GLU A N 1
ATOM 829 C CA . GLU A 1 103 ? -11.342 -4.383 9.103 1.00 97.62 103 GLU A CA 1
ATOM 830 C C . GLU A 1 103 ? -11.016 -3.924 7.676 1.00 97.62 103 GLU A C 1
ATOM 832 O O . GLU A 1 103 ? -11.002 -2.726 7.370 1.00 97.62 103 GLU A O 1
ATOM 837 N N . ILE A 1 104 ? -10.744 -4.875 6.786 1.00 98.25 104 ILE A N 1
ATOM 838 C CA . ILE A 1 104 ? -10.526 -4.605 5.363 1.00 98.25 104 ILE A CA 1
ATOM 839 C C . ILE A 1 104 ? -11.867 -4.750 4.626 1.00 98.25 104 ILE A C 1
ATOM 841 O O . ILE A 1 104 ? -12.567 -5.731 4.862 1.00 98.25 104 ILE A O 1
ATOM 845 N N . PRO A 1 105 ? -12.253 -3.800 3.748 1.00 97.81 105 PRO A N 1
ATOM 846 C CA . PRO A 1 105 ? -13.543 -3.802 3.050 1.00 97.81 105 PRO A CA 1
ATOM 847 C C . PRO A 1 105 ? -13.544 -4.777 1.858 1.00 97.81 105 PRO A C 1
ATOM 849 O O . PRO A 1 105 ? -13.684 -4.357 0.703 1.00 97.81 105 PRO A O 1
ATOM 852 N N . ASP A 1 106 ? -13.333 -6.056 2.144 1.00 98.00 106 ASP A N 1
ATOM 853 C CA . ASP A 1 106 ? -13.258 -7.144 1.173 1.00 98.00 106 ASP A CA 1
ATOM 854 C C . ASP A 1 106 ? -13.886 -8.416 1.764 1.00 98.00 106 ASP A C 1
ATOM 856 O O . ASP A 1 106 ? -13.330 -9.019 2.681 1.00 98.00 106 ASP A O 1
ATOM 860 N N . ASP A 1 107 ? -15.062 -8.791 1.252 1.00 97.12 107 ASP A N 1
ATOM 861 C CA . ASP A 1 107 ? -15.824 -9.955 1.725 1.00 97.12 107 ASP A CA 1
ATOM 862 C C . ASP A 1 107 ? -15.155 -11.288 1.337 1.00 97.12 107 ASP A C 1
ATOM 864 O O . ASP A 1 107 ? -15.422 -12.309 1.975 1.00 97.12 107 ASP A O 1
ATOM 868 N N . ASP A 1 108 ? -14.289 -11.279 0.318 1.00 97.19 108 ASP A N 1
ATOM 869 C CA . ASP A 1 108 ? -13.581 -12.458 -0.190 1.00 97.19 108 ASP A CA 1
ATOM 870 C C . ASP A 1 108 ? -12.179 -12.611 0.438 1.00 97.19 108 ASP A C 1
ATOM 872 O O . ASP A 1 108 ? -11.422 -13.511 0.070 1.00 97.19 108 ASP A O 1
ATOM 876 N N . LEU A 1 109 ? -11.818 -11.744 1.396 1.00 97.69 109 LEU A N 1
ATOM 877 C CA . LEU A 1 109 ? -10.503 -11.753 2.032 1.00 97.69 109 LEU A CA 1
ATOM 878 C C . LEU A 1 109 ? -10.330 -12.954 2.973 1.00 97.69 109 LEU A C 1
ATOM 880 O O . LEU A 1 109 ? -10.901 -12.999 4.066 1.00 97.69 109 LEU A O 1
ATOM 884 N N . GLU A 1 110 ? -9.449 -13.882 2.608 1.00 97.19 110 GLU A N 1
ATOM 885 C CA . GLU A 1 110 ? -9.170 -15.090 3.390 1.00 97.19 110 GLU A CA 1
ATOM 886 C C . GLU A 1 110 ? -7.667 -15.389 3.454 1.00 97.19 110 GLU A C 1
ATOM 888 O O . GLU A 1 110 ? -6.934 -15.253 2.476 1.00 97.19 110 GLU A O 1
ATOM 893 N N . TYR A 1 111 ? -7.172 -15.802 4.624 1.00 97.12 111 TYR A N 1
ATOM 894 C CA . TYR A 1 111 ? -5.780 -16.232 4.750 1.00 97.12 111 TYR A CA 1
ATOM 895 C C . TYR A 1 111 ? -5.633 -17.696 4.337 1.00 97.12 111 TYR A C 1
ATOM 897 O O . TYR A 1 111 ? -6.149 -18.593 5.004 1.00 97.12 111 TYR A O 1
ATOM 905 N N . ASN A 1 112 ? -4.861 -17.946 3.283 1.00 97.12 112 ASN A N 1
ATOM 906 C CA . ASN A 1 112 ? -4.543 -19.290 2.831 1.00 97.12 112 ASN A CA 1
ATOM 907 C C . ASN A 1 112 ? -3.274 -19.804 3.537 1.00 97.12 112 ASN A C 1
ATOM 909 O O . ASN A 1 112 ? -2.151 -19.384 3.242 1.00 97.12 112 ASN A O 1
ATOM 913 N N . GLU A 1 113 ? -3.442 -20.751 4.467 1.00 95.56 113 GLU A N 1
ATOM 914 C CA . GLU A 1 113 ? -2.329 -21.350 5.222 1.00 95.56 113 GLU A CA 1
ATOM 915 C C . GLU A 1 113 ? -1.350 -22.153 4.349 1.00 95.56 113 GLU A C 1
ATOM 917 O O . GLU A 1 113 ? -0.171 -22.258 4.696 1.00 95.56 113 GLU A O 1
ATOM 922 N N . GLU A 1 114 ? -1.803 -22.721 3.226 1.00 96.38 114 GLU A N 1
ATOM 923 C CA . GLU A 1 114 ? -0.959 -23.529 2.338 1.00 96.38 114 GLU A CA 1
ATOM 924 C C . GLU A 1 114 ? 0.016 -22.660 1.541 1.00 96.38 114 GLU A C 1
ATOM 926 O O . GLU A 1 114 ? 1.170 -23.045 1.325 1.00 96.38 114 GLU A O 1
ATOM 931 N N . THR A 1 115 ? -0.441 -21.487 1.103 1.00 95.25 115 THR A N 1
ATOM 932 C CA . THR A 1 115 ? 0.356 -20.555 0.295 1.00 95.25 115 THR A CA 1
ATOM 933 C C . THR A 1 115 ? 1.060 -19.500 1.147 1.00 95.25 115 THR A C 1
ATOM 935 O O . THR A 1 115 ? 2.083 -1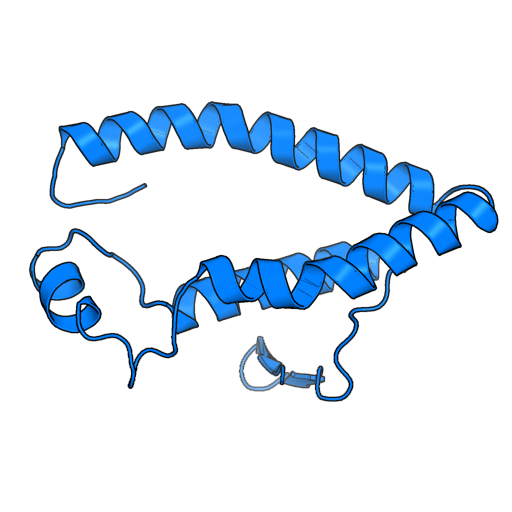8.962 0.724 1.00 95.25 115 THR A O 1
ATOM 938 N N . GLY A 1 116 ? 0.564 -19.238 2.360 1.00 95.38 116 GLY A N 1
ATOM 939 C CA . GLY A 1 116 ? 1.060 -18.185 3.244 1.00 95.38 116 GLY A CA 1
ATOM 940 C C . GLY A 1 116 ? 0.674 -16.776 2.786 1.00 95.38 116 GLY A C 1
ATOM 941 O O . GLY A 1 116 ? 1.364 -15.816 3.136 1.00 95.38 116 GLY A O 1
ATOM 942 N N . HIS A 1 117 ? -0.387 -16.664 1.987 1.00 97.50 117 HIS A N 1
ATOM 943 C CA . HIS A 1 117 ? -0.859 -15.424 1.380 1.00 97.50 117 HIS A CA 1
ATOM 944 C C . HIS A 1 117 ? -2.315 -15.150 1.751 1.00 97.50 117 HIS A C 1
ATOM 946 O O . HIS A 1 117 ? -3.099 -16.073 1.970 1.00 97.50 117 HIS A O 1
ATOM 952 N N . TRP A 1 118 ? -2.677 -13.872 1.792 1.00 97.62 118 TRP A N 1
ATOM 953 C CA . TRP A 1 118 ? -4.079 -13.468 1.810 1.00 97.62 118 TRP A CA 1
ATOM 954 C C . TRP A 1 118 ? -4.640 -13.514 0.388 1.00 97.62 118 TRP A C 1
ATOM 956 O O . TRP A 1 118 ? -4.110 -12.852 -0.505 1.00 97.62 118 TRP A O 1
ATOM 966 N N . GLU A 1 119 ? -5.692 -14.289 0.176 1.00 97.00 119 GLU A N 1
ATOM 967 C CA . GLU A 1 119 ? -6.520 -14.244 -1.027 1.00 97.00 119 GLU A CA 1
ATOM 968 C C . GLU A 1 119 ? -7.509 -13.086 -0.879 1.00 97.00 119 GLU A C 1
ATOM 970 O O . GLU A 1 119 ? -8.018 -12.868 0.214 1.00 97.00 119 GLU A O 1
ATOM 975 N N . PHE A 1 120 ? -7.701 -12.297 -1.936 1.00 96.88 120 PHE A N 1
ATOM 976 C CA . PHE A 1 120 ? -8.499 -11.066 -1.936 1.00 96.88 120 PHE A CA 1
ATOM 977 C C . PHE A 1 120 ? -9.270 -10.934 -3.257 1.00 96.88 120 PHE A C 1
ATOM 979 O O . PHE A 1 120 ? -8.865 -11.538 -4.260 1.00 96.88 120 PHE A O 1
ATOM 986 N N . GLY A 1 121 ? -10.358 -10.157 -3.240 1.00 91.94 121 GLY A N 1
ATOM 987 C CA .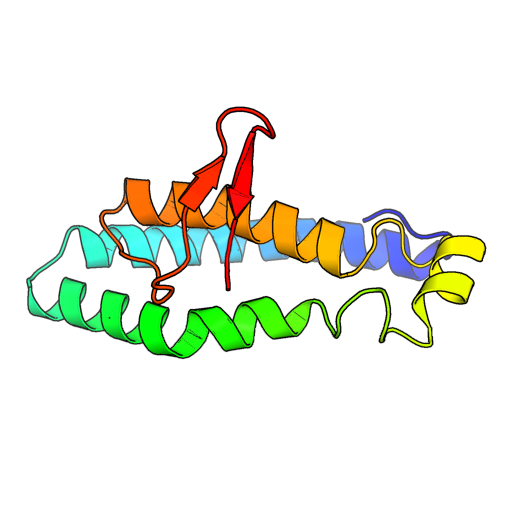 GLY A 1 121 ? -11.290 -9.977 -4.367 1.00 91.94 121 GLY A CA 1
ATOM 988 C C . GLY A 1 121 ? -10.770 -9.204 -5.581 1.00 91.94 121 GLY A C 1
ATOM 989 O O . GLY A 1 121 ? -9.764 -8.458 -5.476 1.00 91.94 121 GLY A O 1
#

Secondary structure (DSSP, 8-state):
---SSHHHHHHHHHHHHHHHHHHHHHHHHHHHHHTS-HHHHHHHHHHHHHHHHHHHHTT-S-GGG-TTHHHHHHTTS-SS-HHHHHHHHHHHHHHHHHHTTPPPS-TT-EEETTTTEEE--

Mean predicted aligned error: 2.72 Å

Radius of gyration: 16.82 Å; Cα contacts (8 Å, |Δi|>4): 97; chains: 1; bounding box: 37×33×43 Å

Nearest PDB structures (foldseek):
  4ii4-assembly1_A-2  TM=9.942E-01  e=1.088E-12  Escherichia coli str. K-12 substr. MG1655
  3pvr-assembly1_A  TM=9.976E-01  e=1.678E-12  Escherichia coli str. K-12 substr. MG1655
  4iit-assembly1_A-2  TM=9.979E-01  e=1.011E-11  Klebsiella pneumoniae subsp. pneumoniae MGH 78578
  3pwq-assembly1_D  TM=9.918E-01  e=7.809E-11  Escherichia coli str. K-12 substr. MG1655
  3pwq-assembly2_H  TM=9.786E-01  e=5.385E-11  Escherichia coli str. K-12 substr. MG1655

Sequence (121 aa):
ARSSYGPYSRAMVRICKEESFHKKQGYEMVAKMADGTPEQQDMIQDAVNRWWWPTLMMFGPHDEDSPNSAELIKWGVKSKTNDELRQSFVDRHVAEAHEVGLEIPDDDLEYNEETGHWEFG

pLDDT: mean 96.99, std 2.32, range [78.12, 98.75]

Foldseek 3Di:
DWALDDVVVVVVVVVCVVVVVVVVVVLVQLLDLLVHDPVSVVVSLVVLLVCVVVVLCVLPDPQVPDPCQVVRCVRRRDVDHSVRVSFVCCLVVCVSCVVSPHDHNFPQWDQDPVVRTTDTD